Protein AF-A0A5N6S748-F1 (afdb_monomer_lite)

pLDDT: mean 88.94, std 12.87, range [39.59, 97.25]

Foldseek 3Di:
DPDDPQNQLQVLLCLLLVLLVVLVDDLVQLCVQLVPDSVRNVCSNRSVDGDDLVNLVRRQVSSVHDSCSSDDPVVVPPPPD

Radius of gyration: 12.59 Å; chains: 1; bounding box: 27×20×36 Å

Structure (mmCIF, N/CA/C/O backbone):
data_AF-A0A5N6S748-F1
#
_entry.id   AF-A0A5N6S748-F1
#
loop_
_atom_site.group_PDB
_atom_site.id
_atom_site.type_symbol
_atom_site.label_atom_id
_atom_site.label_alt_id
_atom_site.label_comp_id
_atom_site.label_asym_id
_atom_site.label_entity_id
_atom_site.label_seq_id
_atom_site.pdbx_PDB_ins_code
_atom_site.Cartn_x
_atom_site.Cartn_y
_atom_site.Cartn_z
_atom_site.occupancy
_atom_site.B_iso_or_equiv
_atom_site.auth_seq_id
_atom_site.auth_comp_id
_atom_site.auth_asym_id
_atom_site.auth_atom_id
_atom_site.pdbx_PDB_model_num
ATOM 1 N N . MET A 1 1 ? 10.835 3.186 -22.916 1.00 49.53 1 MET A N 1
ATOM 2 C CA . MET A 1 1 ? 11.580 3.816 -21.803 1.00 49.53 1 MET A CA 1
ATOM 3 C C . MET A 1 1 ? 12.109 2.706 -20.913 1.00 49.53 1 MET A C 1
ATOM 5 O O . MET A 1 1 ? 11.305 1.903 -20.460 1.00 49.53 1 MET A O 1
ATOM 9 N N . ASN A 1 2 ? 13.422 2.630 -20.687 1.00 58.94 2 ASN A N 1
ATOM 10 C CA . ASN A 1 2 ? 13.976 1.712 -19.690 1.00 58.94 2 ASN A CA 1
ATOM 11 C C . ASN A 1 2 ? 13.799 2.362 -18.318 1.00 58.94 2 ASN A C 1
ATOM 13 O O . ASN A 1 2 ? 14.496 3.323 -18.001 1.00 58.94 2 ASN A O 1
ATOM 17 N N . TYR A 1 3 ? 12.829 1.886 -17.543 1.00 67.44 3 TYR A N 1
ATOM 18 C CA . TYR A 1 3 ? 12.652 2.351 -16.173 1.00 67.44 3 TYR A CA 1
ATOM 19 C C . TYR A 1 3 ? 13.812 1.858 -15.311 1.00 67.44 3 TYR A C 1
ATOM 21 O O . TYR A 1 3 ? 14.158 0.676 -15.335 1.00 67.44 3 TYR A O 1
ATOM 29 N N . THR A 1 4 ? 14.393 2.749 -14.514 1.00 82.50 4 THR A N 1
ATOM 30 C CA . THR A 1 4 ? 15.295 2.328 -13.441 1.00 82.50 4 THR A CA 1
ATOM 31 C C . THR A 1 4 ? 14.486 1.663 -12.328 1.00 82.50 4 THR A C 1
ATOM 33 O O . THR A 1 4 ? 13.316 1.989 -12.108 1.00 82.50 4 THR A O 1
ATOM 36 N N . THR A 1 5 ? 15.112 0.770 -11.559 1.00 81.62 5 THR A N 1
ATOM 37 C CA . THR A 1 5 ? 14.486 0.131 -10.387 1.00 81.62 5 THR A CA 1
ATOM 38 C C . THR A 1 5 ? 13.889 1.155 -9.416 1.00 81.62 5 THR A C 1
ATOM 40 O O . THR A 1 5 ? 12.846 0.909 -8.811 1.00 81.62 5 THR A O 1
ATOM 43 N N . GLN A 1 6 ? 14.519 2.328 -9.293 1.00 84.19 6 GLN A N 1
ATOM 44 C CA . GLN A 1 6 ? 14.025 3.413 -8.451 1.00 84.19 6 GLN A CA 1
ATOM 45 C C . GLN A 1 6 ? 12.739 4.035 -9.007 1.00 84.19 6 GLN A C 1
ATOM 47 O O . GLN A 1 6 ? 11.803 4.260 -8.246 1.00 84.19 6 GLN A O 1
ATOM 52 N N . GLN A 1 7 ? 12.655 4.263 -10.320 1.00 86.75 7 GLN A N 1
ATOM 53 C CA . GLN A 1 7 ? 11.446 4.808 -10.943 1.00 86.75 7 GLN A CA 1
ATOM 54 C C . GLN A 1 7 ? 10.262 3.841 -10.825 1.00 86.75 7 GLN A C 1
ATOM 56 O O . GLN A 1 7 ? 9.161 4.280 -10.507 1.00 86.75 7 GLN A O 1
ATOM 61 N N . VAL A 1 8 ? 10.493 2.532 -10.998 1.00 86.06 8 VAL A N 1
ATOM 62 C CA . VAL A 1 8 ? 9.452 1.506 -10.786 1.00 86.06 8 VAL A CA 1
ATOM 63 C C . VAL A 1 8 ? 8.954 1.526 -9.341 1.00 86.06 8 VAL A C 1
ATOM 65 O O . VAL A 1 8 ? 7.751 1.473 -9.096 1.00 86.06 8 VAL A O 1
ATOM 68 N N . ARG A 1 9 ? 9.867 1.650 -8.371 1.00 88.62 9 ARG A N 1
ATOM 69 C CA . ARG A 1 9 ? 9.511 1.705 -6.949 1.00 88.62 9 ARG A CA 1
ATOM 70 C C . ARG A 1 9 ? 8.698 2.950 -6.607 1.00 88.62 9 ARG A C 1
ATOM 72 O O . ARG A 1 9 ? 7.714 2.848 -5.882 1.00 88.62 9 ARG A O 1
ATOM 79 N N . THR A 1 10 ? 9.096 4.110 -7.124 1.00 91.62 10 THR A N 1
ATOM 80 C CA . THR A 1 10 ? 8.360 5.363 -6.927 1.00 91.62 10 THR A CA 1
ATOM 81 C C . THR A 1 10 ? 6.970 5.303 -7.560 1.00 91.62 10 THR A C 1
ATOM 83 O O . THR A 1 10 ? 6.013 5.748 -6.932 1.00 91.62 10 THR A O 1
ATOM 86 N N . ASP A 1 11 ? 6.834 4.713 -8.750 1.00 91.50 11 ASP A N 1
ATOM 87 C CA . ASP A 1 11 ? 5.533 4.532 -9.404 1.00 91.50 11 ASP A CA 1
ATOM 88 C C . ASP A 1 11 ? 4.616 3.594 -8.603 1.00 91.50 11 ASP A C 1
ATOM 90 O O . ASP A 1 11 ? 3.476 3.948 -8.310 1.00 91.50 11 ASP A O 1
ATOM 94 N N . ALA A 1 12 ? 5.128 2.444 -8.152 1.00 92.38 12 ALA A N 1
ATOM 95 C CA . ALA A 1 12 ? 4.369 1.512 -7.316 1.00 92.38 12 ALA A CA 1
ATOM 96 C C . ALA A 1 12 ? 3.923 2.154 -5.988 1.00 92.38 12 ALA A C 1
ATOM 98 O O . ALA A 1 12 ? 2.773 2.006 -5.573 1.00 92.38 12 ALA A O 1
ATOM 99 N N . ALA A 1 13 ? 4.814 2.910 -5.341 1.00 95.31 13 ALA A N 1
ATOM 100 C CA . ALA A 1 13 ? 4.508 3.641 -4.115 1.00 95.31 13 ALA A CA 1
ATOM 101 C C . ALA A 1 13 ? 3.404 4.684 -4.330 1.00 95.31 13 ALA A C 1
ATOM 103 O O . ALA A 1 13 ? 2.459 4.755 -3.543 1.00 95.31 13 ALA A O 1
ATOM 104 N N . LYS A 1 14 ? 3.486 5.441 -5.433 1.00 95.25 14 LYS A N 1
ATOM 105 C CA . LYS A 1 14 ? 2.468 6.415 -5.829 1.00 95.25 14 LYS A CA 1
ATOM 106 C C . LYS A 1 14 ? 1.113 5.748 -6.072 1.00 95.25 14 LYS A C 1
ATOM 108 O O . LYS A 1 14 ? 0.122 6.208 -5.520 1.00 95.25 14 LYS A O 1
ATOM 113 N N . ARG A 1 15 ? 1.069 4.645 -6.827 1.00 94.69 15 ARG A N 1
ATOM 114 C CA . ARG A 1 15 ? -0.165 3.872 -7.073 1.00 94.69 15 ARG A CA 1
ATOM 115 C C . ARG A 1 15 ? -0.812 3.395 -5.780 1.00 94.69 15 ARG A C 1
ATOM 117 O O . ARG A 1 15 ? -2.025 3.502 -5.637 1.00 94.69 15 ARG A O 1
ATOM 124 N N . LEU A 1 16 ? -0.010 2.884 -4.844 1.00 95.75 16 LEU A N 1
ATOM 125 C CA . LEU A 1 16 ? -0.506 2.450 -3.542 1.00 95.75 16 LEU A CA 1
ATOM 126 C C . LEU A 1 16 ? -1.071 3.624 -2.736 1.00 95.75 16 LEU A C 1
ATOM 128 O O . LEU A 1 16 ? -2.149 3.506 -2.162 1.00 95.75 16 LEU A O 1
ATOM 132 N N . ASP A 1 17 ? -0.361 4.751 -2.687 1.00 96.31 17 ASP A N 1
ATOM 133 C CA . ASP A 1 17 ? -0.820 5.930 -1.952 1.00 96.31 17 ASP A CA 1
ATOM 134 C C . ASP A 1 17 ? -2.110 6.518 -2.545 1.00 96.31 17 ASP A C 1
ATOM 136 O O . ASP A 1 17 ? -3.040 6.833 -1.801 1.00 96.31 17 ASP A O 1
ATOM 140 N N . ASP A 1 18 ? -2.193 6.595 -3.874 1.00 95.94 18 ASP A N 1
ATOM 141 C CA . ASP A 1 18 ? -3.379 7.058 -4.595 1.00 95.94 18 ASP A CA 1
ATOM 142 C C . ASP A 1 18 ? -4.561 6.083 -4.374 1.00 95.94 18 ASP A C 1
ATOM 144 O O . ASP A 1 18 ? -5.651 6.516 -4.004 1.00 95.94 18 ASP A O 1
ATOM 148 N N . ALA A 1 19 ? -4.343 4.762 -4.440 1.00 95.94 19 ALA A N 1
ATOM 149 C CA . ALA A 1 19 ? -5.382 3.763 -4.154 1.00 95.94 19 ALA A CA 1
ATOM 150 C C . ALA A 1 19 ? -5.900 3.825 -2.704 1.00 95.94 19 ALA A C 1
ATOM 152 O O . ALA A 1 19 ? -7.102 3.697 -2.470 1.00 95.94 19 ALA A O 1
ATOM 153 N N . ILE A 1 20 ? -5.017 4.058 -1.728 1.00 95.75 20 ILE A N 1
ATOM 154 C CA . ILE A 1 20 ? -5.410 4.244 -0.325 1.00 95.75 20 ILE A CA 1
ATOM 155 C C . ILE A 1 20 ? -6.267 5.503 -0.170 1.00 95.75 20 ILE A C 1
ATOM 157 O O . ILE A 1 20 ? -7.313 5.445 0.475 1.00 95.75 20 ILE A O 1
ATOM 161 N N . LYS A 1 21 ? -5.864 6.625 -0.776 1.00 95.50 21 LYS A N 1
ATOM 162 C CA . LYS A 1 21 ? -6.643 7.872 -0.736 1.00 95.50 21 LYS A CA 1
ATOM 163 C C . LYS A 1 21 ? -8.030 7.690 -1.345 1.00 95.50 21 LYS A C 1
ATOM 165 O O . LYS A 1 21 ? -9.015 8.102 -0.742 1.00 95.50 21 LYS A O 1
ATOM 170 N N . GLU A 1 22 ? -8.108 7.037 -2.499 1.00 95.62 22 GLU A N 1
ATOM 171 C CA . GLU A 1 22 ? -9.368 6.781 -3.201 1.00 95.62 22 GLU A CA 1
ATOM 172 C C . GLU A 1 22 ? -10.289 5.813 -2.448 1.00 95.62 22 GLU A C 1
ATOM 174 O O . GLU A 1 22 ? -11.506 5.947 -2.531 1.00 95.62 22 GLU A O 1
ATOM 179 N N . SER A 1 23 ? -9.735 4.877 -1.670 1.00 95.31 23 SER A N 1
ATOM 180 C CA . SER A 1 23 ? -10.536 3.972 -0.832 1.00 95.31 23 SER A CA 1
ATOM 181 C C . SER A 1 23 ? -11.282 4.681 0.307 1.00 95.31 23 SER A C 1
ATOM 183 O O . SER A 1 23 ? -12.191 4.105 0.903 1.00 95.31 23 SER A O 1
ATOM 185 N N . GLY A 1 24 ? -10.866 5.900 0.678 1.00 95.19 24 GLY A N 1
ATOM 186 C CA . GLY A 1 24 ? -11.382 6.620 1.846 1.00 95.19 24 GLY A CA 1
ATOM 187 C C . GLY A 1 24 ? -11.015 5.987 3.197 1.00 95.19 24 GLY A C 1
ATOM 188 O O . GLY A 1 24 ? -11.444 6.471 4.247 1.00 95.19 24 GLY A O 1
ATOM 189 N N . MET A 1 25 ? -10.221 4.912 3.208 1.00 94.69 25 MET A N 1
ATOM 190 C CA . MET A 1 25 ? -9.840 4.228 4.437 1.00 94.69 25 MET A CA 1
ATOM 191 C C . MET A 1 25 ? -8.748 4.973 5.199 1.00 94.69 25 MET A C 1
ATOM 193 O O . MET A 1 25 ? -7.757 5.447 4.645 1.00 94.69 25 MET A O 1
ATOM 197 N N . ARG A 1 26 ? -8.895 5.010 6.526 1.00 95.12 26 ARG A N 1
ATOM 198 C CA . ARG A 1 26 ? -7.846 5.504 7.424 1.00 95.12 26 ARG A CA 1
ATOM 199 C C . ARG A 1 26 ? -6.693 4.505 7.475 1.00 95.12 26 ARG A C 1
ATOM 201 O O . ARG A 1 26 ? -6.916 3.296 7.493 1.00 95.12 26 ARG A O 1
ATOM 208 N N . ILE A 1 27 ? -5.471 5.018 7.600 1.00 94.81 27 ILE A N 1
ATOM 209 C CA . ILE A 1 27 ? -4.254 4.198 7.701 1.00 94.81 27 ILE A CA 1
ATOM 210 C C . ILE A 1 27 ? -4.342 3.193 8.851 1.00 94.81 27 ILE A C 1
ATOM 212 O O . ILE A 1 27 ? -4.047 2.022 8.640 1.00 94.81 27 ILE A O 1
ATOM 216 N N . ASP A 1 28 ? -4.840 3.607 10.017 1.00 95.81 28 ASP A N 1
ATOM 217 C CA . ASP A 1 28 ? -4.988 2.721 11.180 1.00 95.81 28 ASP A CA 1
ATOM 218 C C . ASP A 1 28 ? -5.924 1.538 10.892 1.00 95.81 28 ASP A C 1
ATOM 220 O O . ASP A 1 28 ? -5.671 0.415 11.320 1.00 95.81 28 ASP A O 1
ATOM 224 N N . ALA A 1 29 ? -6.982 1.756 10.103 1.00 96.69 29 ALA A N 1
ATOM 225 C CA . ALA A 1 29 ? -7.898 0.688 9.713 1.00 96.69 29 ALA A CA 1
ATOM 226 C C . ALA A 1 29 ? -7.226 -0.320 8.767 1.00 96.69 29 ALA A C 1
ATOM 228 O O . ALA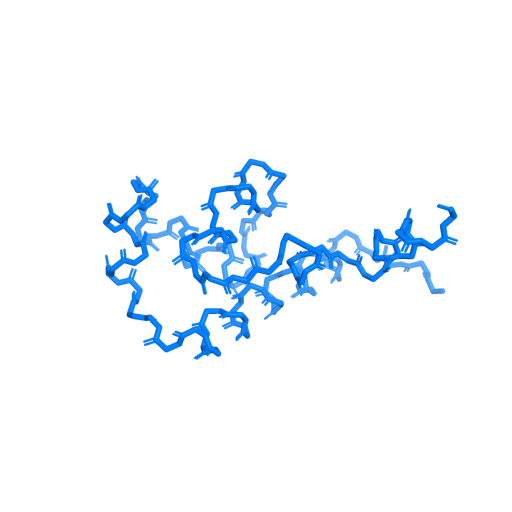 A 1 29 ? -7.460 -1.522 8.883 1.00 96.69 29 ALA A O 1
ATOM 229 N N . ILE A 1 30 ? -6.380 0.156 7.850 1.00 96.56 30 ILE A N 1
ATOM 230 C CA . ILE A 1 30 ? -5.612 -0.701 6.935 1.00 96.56 30 ILE A CA 1
ATOM 231 C C . ILE A 1 30 ? -4.564 -1.498 7.717 1.00 96.56 30 ILE A C 1
ATOM 233 O O . ILE A 1 30 ? -4.454 -2.706 7.526 1.00 96.56 30 ILE A O 1
ATOM 237 N N . VAL A 1 31 ? -3.836 -0.853 8.632 1.00 97.25 31 VAL A N 1
ATOM 238 C CA . VAL A 1 31 ? -2.853 -1.490 9.527 1.00 97.25 31 VAL A CA 1
ATOM 239 C C . VAL A 1 31 ? -3.509 -2.599 10.348 1.00 97.25 31 VAL A C 1
ATOM 241 O O . VAL A 1 31 ? -3.036 -3.731 10.334 1.00 97.25 31 VAL A O 1
ATOM 244 N N . ASN A 1 32 ? -4.657 -2.316 10.968 1.00 96.88 32 ASN A N 1
ATOM 245 C CA . ASN A 1 32 ? -5.379 -3.296 11.780 1.00 96.88 32 ASN A CA 1
ATOM 246 C C . ASN A 1 32 ? -5.887 -4.489 10.959 1.00 96.88 32 ASN A C 1
ATOM 248 O O . ASN A 1 32 ? -5.795 -5.624 11.415 1.00 96.88 32 ASN A O 1
ATOM 252 N N . LYS A 1 33 ? -6.407 -4.255 9.747 1.00 96.69 33 LYS A N 1
ATOM 253 C CA . LYS A 1 33 ? -6.907 -5.334 8.876 1.00 96.69 33 LYS A CA 1
ATOM 254 C C . LYS A 1 33 ? -5.794 -6.163 8.238 1.00 96.69 33 LYS A C 1
ATOM 256 O O . LYS A 1 33 ? -5.988 -7.347 7.997 1.00 96.69 33 LYS A O 1
ATOM 261 N N . SER A 1 34 ? -4.662 -5.539 7.922 1.00 95.19 34 SER A N 1
ATOM 262 C CA . SER A 1 34 ? -3.542 -6.203 7.242 1.00 95.19 34 SER A CA 1
ATOM 263 C C . SER A 1 34 ? -2.583 -6.898 8.205 1.00 95.19 34 SER A C 1
ATOM 265 O O . SER A 1 34 ? -1.798 -7.735 7.772 1.00 95.19 34 SER A O 1
ATOM 267 N N . GLY A 1 35 ? -2.580 -6.513 9.486 1.00 95.81 35 GLY A N 1
ATOM 268 C CA . GLY A 1 35 ? -1.528 -6.895 10.431 1.00 95.81 35 GLY A CA 1
ATOM 269 C C . GLY A 1 35 ? -0.161 -6.275 10.105 1.00 95.81 35 GLY A C 1
ATOM 270 O O . GLY A 1 35 ? 0.824 -6.561 10.785 1.00 95.81 35 GLY A O 1
ATOM 271 N N . MET A 1 36 ? -0.073 -5.421 9.076 1.00 95.69 36 MET A N 1
ATOM 272 C CA . MET A 1 36 ? 1.163 -4.767 8.662 1.00 95.69 36 MET A CA 1
ATOM 273 C C . MET A 1 36 ? 1.457 -3.580 9.584 1.00 95.69 36 MET A C 1
ATOM 275 O O . MET A 1 36 ? 0.612 -2.693 9.700 1.00 95.69 36 MET A O 1
ATOM 279 N N . PRO A 1 37 ? 2.664 -3.474 10.171 1.00 96.81 37 PRO A N 1
ATOM 280 C CA . PRO A 1 37 ? 3.031 -2.313 10.973 1.00 96.81 37 PRO A CA 1
ATOM 281 C C . PRO A 1 37 ? 2.876 -0.996 10.202 1.00 96.81 37 PRO A C 1
ATOM 283 O O . PRO A 1 37 ? 3.241 -0.900 9.027 1.00 96.81 37 PRO A O 1
ATOM 286 N N . ALA A 1 38 ? 2.409 0.053 10.885 1.00 95.94 38 ALA A N 1
ATOM 287 C CA . ALA A 1 38 ? 2.218 1.374 10.283 1.00 95.94 38 ALA A CA 1
ATOM 288 C C . ALA A 1 38 ? 3.509 1.937 9.660 1.00 95.94 38 ALA A C 1
ATOM 290 O O . ALA A 1 38 ? 3.471 2.573 8.607 1.00 95.94 38 ALA A O 1
ATOM 291 N N . SER A 1 39 ? 4.666 1.671 10.275 1.00 96.69 39 SER A N 1
ATOM 292 C CA . SER A 1 39 ? 5.982 2.038 9.739 1.00 96.69 39 SER A CA 1
ATOM 293 C C . SER A 1 39 ? 6.270 1.354 8.400 1.00 96.69 39 SER A C 1
ATOM 295 O O . SER A 1 39 ? 6.693 2.019 7.456 1.00 96.69 39 SER A O 1
ATOM 297 N N . THR A 1 40 ? 5.975 0.057 8.287 1.00 96.69 40 THR A N 1
ATOM 298 C CA . THR A 1 40 ? 6.128 -0.727 7.055 1.00 96.69 40 THR A CA 1
ATOM 299 C C . THR A 1 40 ? 5.210 -0.209 5.953 1.00 96.69 40 THR A C 1
ATOM 301 O O . THR A 1 40 ? 5.678 0.058 4.844 1.00 96.69 40 THR A O 1
ATOM 304 N N . LEU A 1 41 ? 3.927 0.014 6.260 1.00 96.56 41 LEU A N 1
ATOM 305 C CA . LEU A 1 41 ? 2.967 0.558 5.299 1.00 96.56 41 LEU A CA 1
ATOM 306 C C . LEU A 1 41 ? 3.396 1.950 4.810 1.00 96.56 41 LEU A C 1
ATOM 308 O O . LEU A 1 41 ? 3.405 2.215 3.608 1.00 96.56 41 LEU A O 1
ATOM 312 N N . ASN A 1 42 ? 3.824 2.830 5.718 1.00 96.31 42 ASN A N 1
ATOM 313 C CA . ASN A 1 42 ? 4.304 4.166 5.360 1.00 96.31 42 ASN A CA 1
ATOM 314 C C . ASN A 1 42 ? 5.609 4.131 4.554 1.00 96.31 42 ASN A C 1
ATOM 316 O O . ASN A 1 42 ? 5.773 4.921 3.626 1.00 96.31 42 ASN A O 1
ATOM 320 N N . SER A 1 43 ? 6.520 3.206 4.861 1.00 96.50 43 SER A N 1
ATOM 321 C CA . SER A 1 43 ? 7.751 3.007 4.093 1.00 96.50 43 SER A CA 1
ATOM 322 C C . SER A 1 43 ? 7.453 2.604 2.644 1.00 96.50 43 SER A C 1
ATOM 324 O O . SER A 1 43 ? 8.044 3.152 1.712 1.00 96.50 43 SER A O 1
ATOM 326 N N . LYS A 1 44 ? 6.482 1.704 2.440 1.00 95.81 44 LYS A N 1
ATOM 327 C CA . LYS A 1 44 ? 6.020 1.271 1.111 1.00 95.81 44 LYS A CA 1
ATOM 328 C C . LYS A 1 44 ? 5.321 2.397 0.348 1.00 95.81 44 LYS A C 1
ATOM 330 O O . LYS A 1 44 ? 5.691 2.675 -0.788 1.00 95.81 44 LYS A O 1
ATOM 335 N N . ARG A 1 45 ? 4.397 3.120 0.991 1.00 95.44 45 ARG A N 1
ATOM 336 C CA . ARG A 1 45 ? 3.707 4.292 0.407 1.00 95.44 45 ARG A CA 1
ATOM 337 C C . ARG A 1 45 ? 4.656 5.407 -0.032 1.00 95.44 45 ARG A C 1
ATOM 339 O O . ARG A 1 45 ? 4.355 6.140 -0.964 1.00 95.44 45 ARG A O 1
ATOM 346 N N . ARG A 1 46 ? 5.803 5.551 0.638 1.00 93.81 46 ARG A N 1
ATOM 347 C CA . ARG A 1 46 ? 6.834 6.550 0.305 1.00 93.81 46 ARG A CA 1
ATOM 348 C C . ARG A 1 46 ? 7.915 6.020 -0.642 1.00 93.81 46 ARG A C 1
ATOM 350 O O . ARG A 1 46 ? 8.798 6.780 -1.027 1.00 93.81 46 ARG A O 1
ATOM 357 N N . GLY A 1 47 ? 7.870 4.737 -1.005 1.00 93.31 47 GLY A N 1
ATOM 358 C CA . GLY A 1 47 ? 8.855 4.104 -1.883 1.00 93.31 47 GLY A CA 1
ATOM 359 C C . GLY A 1 47 ? 10.221 3.865 -1.234 1.00 93.31 47 GLY A C 1
ATOM 360 O O . GLY A 1 47 ? 11.202 3.653 -1.943 1.00 93.31 47 GLY A O 1
ATOM 361 N N . PHE A 1 48 ? 10.313 3.885 0.097 1.00 92.69 48 PHE A N 1
ATOM 362 C CA . PHE A 1 48 ? 11.535 3.509 0.814 1.00 92.69 48 PHE A CA 1
ATOM 363 C C . PHE A 1 48 ? 11.701 1.990 0.880 1.00 92.69 48 PHE A C 1
ATOM 365 O O . PHE A 1 48 ? 12.812 1.483 0.729 1.00 92.69 48 PHE A O 1
ATOM 372 N N . SER A 1 49 ? 10.593 1.260 1.022 1.00 92.88 49 SER A N 1
ATOM 373 C CA . SER A 1 49 ? 10.557 -0.201 0.941 1.00 92.88 49 SER A CA 1
ATOM 374 C C . SER A 1 49 ? 9.918 -0.666 -0.369 1.00 92.88 49 SER A C 1
ATOM 376 O O . SER A 1 49 ? 8.990 -0.016 -0.855 1.00 92.88 49 SER A O 1
ATOM 378 N N . PRO A 1 50 ? 10.379 -1.792 -0.943 1.00 91.88 50 PRO A N 1
ATOM 379 C CA . PRO A 1 50 ? 9.723 -2.395 -2.094 1.00 91.88 50 PRO A CA 1
ATOM 380 C C . PRO A 1 50 ? 8.309 -2.885 -1.744 1.00 91.88 50 PRO A C 1
ATOM 382 O O . PRO A 1 50 ? 8.018 -3.262 -0.601 1.00 91.88 50 PRO A O 1
ATOM 385 N N . ILE A 1 51 ? 7.445 -2.865 -2.757 1.00 93.88 51 ILE A N 1
ATOM 386 C CA . ILE A 1 51 ? 6.110 -3.463 -2.746 1.00 93.88 51 ILE A CA 1
ATOM 387 C C . ILE A 1 51 ? 6.214 -4.763 -3.544 1.00 93.88 51 ILE A C 1
ATOM 389 O O . ILE A 1 51 ? 6.540 -4.734 -4.730 1.00 93.88 51 ILE A O 1
ATOM 393 N N . ASN A 1 52 ? 5.971 -5.883 -2.876 1.00 92.62 52 ASN A N 1
ATOM 394 C CA . ASN A 1 52 ? 6.002 -7.223 -3.446 1.00 92.62 52 ASN A CA 1
ATOM 395 C C . ASN A 1 52 ? 4.574 -7.685 -3.776 1.00 92.62 52 ASN A C 1
ATOM 397 O O . ASN A 1 52 ? 3.591 -7.067 -3.362 1.00 92.62 52 ASN A O 1
ATOM 401 N N . PHE A 1 53 ? 4.446 -8.806 -4.486 1.00 91.81 53 PHE A N 1
ATOM 402 C CA . PHE A 1 53 ? 3.134 -9.366 -4.823 1.00 91.81 53 PHE A CA 1
ATOM 403 C C . PHE A 1 53 ? 2.302 -9.739 -3.593 1.00 91.81 53 PHE A C 1
ATOM 405 O O . PHE A 1 53 ? 1.097 -9.502 -3.606 1.00 91.81 53 PHE A O 1
ATOM 412 N N . ASP A 1 54 ? 2.928 -10.221 -2.517 1.00 94.31 54 ASP A N 1
ATOM 413 C CA . ASP A 1 54 ? 2.223 -10.520 -1.263 1.00 94.31 54 ASP A CA 1
ATOM 414 C C . ASP A 1 54 ? 1.582 -9.266 -0.656 1.00 94.31 54 ASP A C 1
ATOM 416 O O . ASP A 1 54 ? 0.459 -9.315 -0.159 1.00 94.31 54 ASP A O 1
ATOM 420 N N . ASP A 1 55 ? 2.252 -8.111 -0.760 1.00 95.12 55 ASP A N 1
ATOM 421 C CA . ASP A 1 55 ? 1.683 -6.841 -0.306 1.00 95.12 55 ASP A CA 1
ATOM 422 C C . ASP A 1 55 ? 0.476 -6.444 -1.155 1.00 95.12 55 ASP A C 1
ATOM 424 O O . ASP A 1 55 ? -0.521 -5.964 -0.626 1.00 95.12 55 ASP A O 1
ATOM 428 N N . VAL A 1 56 ? 0.555 -6.641 -2.474 1.00 94.94 56 VAL A N 1
ATOM 429 C CA . VAL A 1 56 ? -0.547 -6.343 -3.398 1.00 94.94 56 VAL A CA 1
ATOM 430 C C . VAL A 1 56 ? -1.744 -7.247 -3.111 1.00 94.94 56 VAL A C 1
ATOM 432 O O . VAL A 1 56 ? -2.863 -6.749 -2.990 1.00 94.94 56 VAL A O 1
ATOM 435 N N . ALA A 1 57 ? -1.511 -8.552 -2.959 1.00 94.00 57 ALA A N 1
ATOM 436 C CA . ALA A 1 57 ? -2.542 -9.538 -2.653 1.00 94.00 57 ALA A CA 1
ATOM 437 C C . ALA A 1 57 ? -3.207 -9.280 -1.292 1.00 94.00 57 ALA A C 1
ATOM 439 O O . ALA A 1 57 ? -4.413 -9.471 -1.154 1.00 94.00 57 ALA A O 1
ATOM 440 N N . LEU A 1 58 ? -2.440 -8.799 -0.309 1.00 96.25 58 LEU A N 1
ATOM 441 C CA . LEU A 1 58 ? -2.946 -8.434 1.011 1.00 96.25 58 LEU A CA 1
ATOM 442 C C . LEU A 1 58 ? -3.727 -7.112 0.993 1.00 96.25 58 LEU A C 1
ATOM 444 O O . LEU A 1 58 ? -4.823 -7.027 1.542 1.00 96.25 58 LEU A O 1
ATOM 448 N N . LEU A 1 59 ? -3.164 -6.061 0.393 1.00 96.44 59 LEU A N 1
ATOM 449 C CA . LEU A 1 59 ? -3.683 -4.698 0.521 1.00 96.44 59 LEU A CA 1
ATOM 450 C C . LEU A 1 59 ? -4.853 -4.415 -0.423 1.00 96.44 59 LEU A C 1
ATOM 452 O O . LEU A 1 59 ? -5.792 -3.746 0.001 1.00 96.44 59 LEU A O 1
ATOM 456 N N . ALA A 1 60 ? -4.838 -4.930 -1.657 1.00 95.69 60 ALA A N 1
ATOM 457 C CA . ALA A 1 60 ? -5.893 -4.700 -2.649 1.00 95.69 60 ALA A CA 1
ATOM 458 C C . ALA A 1 60 ? -7.318 -5.031 -2.146 1.00 95.69 60 ALA A C 1
ATOM 460 O O . ALA A 1 60 ? -8.183 -4.154 -2.231 1.00 95.69 60 ALA A O 1
ATOM 461 N N . PRO A 1 61 ? -7.594 -6.220 -1.564 1.00 95.88 61 PRO A N 1
ATOM 462 C CA . PRO A 1 61 ? -8.924 -6.523 -1.035 1.00 95.88 61 PRO A CA 1
ATOM 463 C C . PRO A 1 61 ? -9.275 -5.669 0.188 1.00 95.88 61 PRO A C 1
ATOM 465 O O . PRO A 1 61 ? -10.435 -5.309 0.369 1.00 95.88 61 PRO A O 1
ATOM 468 N N . ILE A 1 62 ? -8.286 -5.301 1.012 1.00 96.38 62 ILE A N 1
ATOM 469 C CA . ILE A 1 62 ? -8.505 -4.465 2.199 1.00 96.38 62 ILE A CA 1
ATOM 470 C C . ILE A 1 62 ? -8.975 -3.069 1.798 1.00 96.38 62 ILE A C 1
ATOM 472 O O . ILE A 1 62 ? -9.928 -2.579 2.399 1.00 96.38 62 ILE A O 1
ATOM 476 N N . ILE A 1 63 ? -8.330 -2.459 0.798 1.00 95.50 63 ILE A N 1
ATOM 477 C CA . ILE A 1 63 ? -8.641 -1.1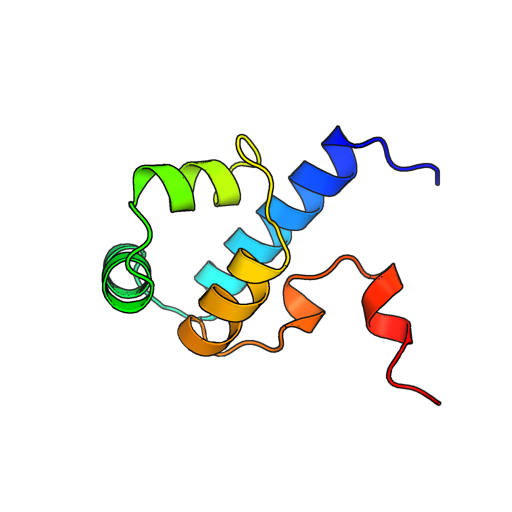09 0.298 1.00 95.50 63 ILE A CA 1
ATOM 478 C C . ILE A 1 63 ? -9.744 -1.104 -0.771 1.00 95.50 63 ILE A C 1
ATOM 480 O O . ILE A 1 63 ? -10.094 -0.045 -1.285 1.00 95.50 63 ILE A O 1
ATOM 484 N N . GLY A 1 64 ? -10.295 -2.271 -1.116 1.00 94.19 64 GLY A N 1
ATOM 485 C CA . GLY A 1 64 ? -11.405 -2.397 -2.059 1.00 94.19 64 GLY A CA 1
ATOM 486 C C . GLY A 1 64 ? -11.044 -2.060 -3.507 1.00 94.19 64 GLY A C 1
ATOM 487 O O . GLY A 1 64 ? -11.882 -1.525 -4.231 1.00 94.19 64 GLY A O 1
ATOM 488 N N . CYS A 1 65 ? -9.815 -2.347 -3.951 1.00 93.25 65 CYS A N 1
ATOM 489 C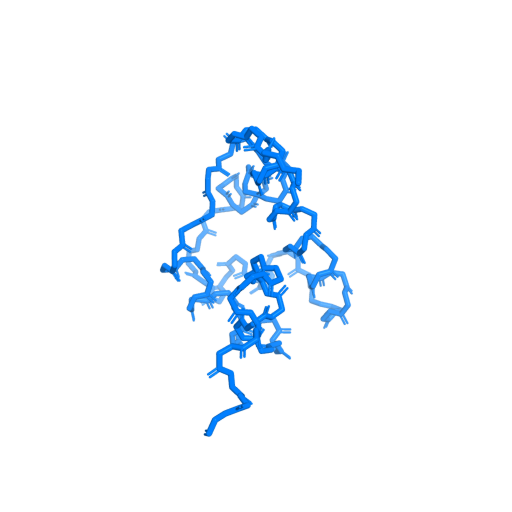 CA . CYS A 1 65 ? -9.405 -2.134 -5.340 1.00 93.25 65 CYS A CA 1
ATOM 490 C C . CYS A 1 65 ? -8.984 -3.433 -6.040 1.00 93.25 65 CYS A C 1
ATOM 492 O O . CYS A 1 65 ? -8.618 -4.420 -5.410 1.00 93.25 65 CYS A O 1
ATOM 494 N N . SER A 1 66 ? -8.989 -3.420 -7.376 1.00 91.69 66 SER A N 1
ATOM 495 C CA . SER A 1 66 ? -8.392 -4.506 -8.162 1.00 91.69 66 SER A CA 1
ATOM 496 C C . SER A 1 66 ? -6.879 -4.566 -7.937 1.00 91.69 66 SER A C 1
ATOM 498 O O . SER A 1 66 ? -6.222 -3.523 -7.887 1.00 91.69 66 SER A O 1
ATOM 500 N N . ILE A 1 67 ? -6.315 -5.777 -7.883 1.00 91.31 67 ILE A N 1
ATOM 501 C CA . ILE A 1 67 ? -4.861 -6.000 -7.805 1.00 91.31 67 ILE A CA 1
ATOM 502 C C . ILE A 1 67 ? -4.114 -5.276 -8.931 1.00 91.31 67 ILE A C 1
ATOM 504 O O . ILE A 1 67 ? -3.051 -4.707 -8.704 1.00 91.31 67 ILE A O 1
ATOM 508 N N . VAL A 1 68 ? -4.716 -5.204 -10.125 1.00 90.75 68 VAL A N 1
ATOM 509 C CA . VAL A 1 68 ? -4.124 -4.588 -11.323 1.00 90.75 68 VAL A CA 1
ATOM 510 C C . VAL A 1 68 ? -3.850 -3.099 -11.109 1.00 90.75 68 VAL A C 1
ATOM 512 O O . VAL A 1 68 ? -2.906 -2.555 -11.673 1.00 90.75 68 VAL A O 1
ATOM 515 N N . LYS A 1 69 ? -4.624 -2.441 -10.240 1.00 90.81 69 LYS A N 1
ATOM 516 C CA . LYS A 1 69 ? -4.440 -1.025 -9.904 1.00 90.81 69 LYS A CA 1
ATOM 517 C C . LYS A 1 69 ? -3.119 -0.758 -9.182 1.00 90.81 69 LYS A C 1
ATOM 519 O O . LYS A 1 69 ? -2.536 0.310 -9.349 1.00 90.81 69 LYS A O 1
ATOM 524 N N . LEU A 1 70 ? -2.6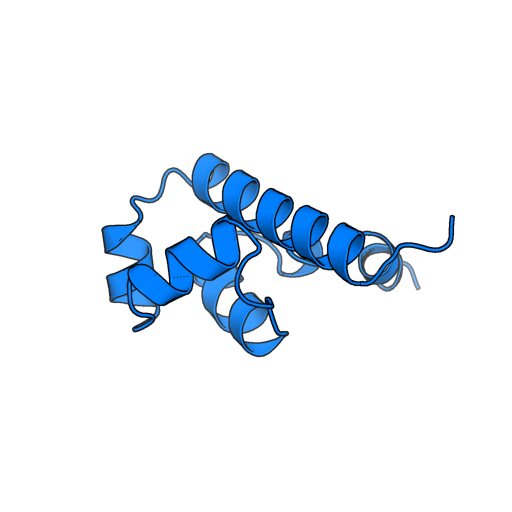45 -1.730 -8.404 1.00 91.88 70 LEU A N 1
ATOM 525 C CA . LEU A 1 70 ? -1.386 -1.646 -7.665 1.00 91.88 70 LEU A CA 1
ATOM 526 C C . LEU A 1 70 ? -0.187 -2.136 -8.485 1.00 91.88 70 LEU A C 1
ATOM 528 O O . LEU A 1 70 ? 0.955 -1.934 -8.077 1.00 91.88 70 LEU A O 1
ATOM 532 N N . LEU A 1 71 ? -0.432 -2.760 -9.640 1.00 89.06 71 LEU A N 1
ATOM 533 C CA . LEU A 1 71 ? 0.618 -3.248 -10.520 1.00 89.06 71 LEU A CA 1
ATOM 534 C C . LEU A 1 71 ? 1.039 -2.180 -11.545 1.00 89.06 71 LEU A C 1
ATOM 536 O O . LEU A 1 71 ? 0.247 -1.306 -11.923 1.00 89.06 71 LEU A O 1
ATOM 540 N N . PRO A 1 72 ? 2.289 -2.253 -12.031 1.00 83.94 72 PRO A N 1
ATOM 541 C CA . PRO A 1 72 ? 2.727 -1.460 -13.171 1.00 83.94 72 PRO A CA 1
ATOM 542 C C . PRO A 1 72 ? 1.876 -1.718 -14.434 1.00 83.94 72 PRO A C 1
ATOM 544 O O . PRO A 1 72 ? 1.423 -2.849 -14.638 1.00 83.94 72 PRO A O 1
ATOM 547 N N . PRO A 1 73 ? 1.698 -0.724 -15.332 1.00 79.69 73 PRO A N 1
ATOM 548 C CA . PRO A 1 73 ? 0.810 -0.824 -16.498 1.00 79.69 73 PRO A CA 1
ATOM 549 C C . PRO A 1 73 ? 1.099 -2.001 -17.430 1.00 79.69 73 PRO A C 1
ATOM 551 O O . PRO A 1 73 ? 0.177 -2.545 -18.031 1.00 79.69 73 PRO A O 1
ATOM 554 N N . GLN A 1 74 ? 2.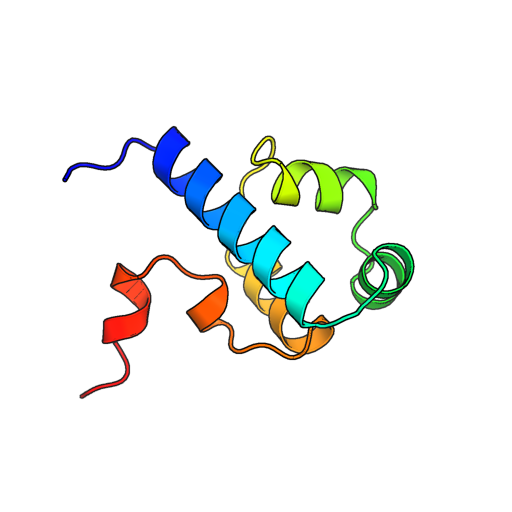360 -2.427 -17.531 1.00 79.06 74 GLN A N 1
ATOM 555 C CA . GLN A 1 74 ? 2.754 -3.568 -18.358 1.00 79.06 74 GLN A CA 1
ATOM 556 C C . GLN A 1 74 ? 2.106 -4.892 -17.921 1.00 79.06 74 GLN A C 1
ATOM 558 O O . GLN A 1 74 ? 1.962 -5.790 -18.742 1.00 79.06 74 GLN A O 1
ATOM 563 N N . PHE A 1 75 ? 1.675 -5.010 -16.661 1.00 78.50 75 PHE A N 1
ATOM 564 C CA . PHE A 1 75 ? 0.955 -6.185 -16.160 1.00 78.50 75 PHE A CA 1
ATOM 565 C C . PHE A 1 75 ? -0.567 -6.070 -16.329 1.00 78.50 75 PHE A C 1
ATOM 567 O O . PHE A 1 75 ? -1.271 -7.065 -16.191 1.00 78.50 75 PHE A O 1
ATOM 574 N N . ALA A 1 76 ? -1.087 -4.880 -16.648 1.00 71.06 76 ALA A N 1
ATOM 575 C CA . ALA A 1 76 ? -2.519 -4.659 -16.842 1.00 71.06 76 ALA A CA 1
ATOM 576 C C . ALA A 1 76 ? -3.029 -5.158 -18.207 1.00 71.06 76 ALA A C 1
ATOM 578 O O . ALA A 1 76 ? -4.214 -5.444 -18.343 1.00 71.06 76 ALA A O 1
ATOM 579 N N . GLN A 1 77 ? -2.149 -5.299 -19.206 1.00 64.19 77 GLN A N 1
ATOM 580 C CA . GLN A 1 77 ? -2.519 -5.730 -20.565 1.00 64.19 77 GLN A CA 1
ATOM 581 C C . GLN A 1 77 ? -2.736 -7.246 -20.715 1.00 64.19 77 GLN A C 1
ATOM 583 O O . GLN A 1 77 ? -3.168 -7.690 -21.772 1.00 64.19 77 GLN A O 1
ATOM 588 N N . ALA A 1 78 ? -2.484 -8.051 -19.678 1.00 53.84 78 ALA A N 1
ATOM 589 C CA . ALA A 1 78 ? -2.605 -9.510 -19.759 1.00 53.84 78 ALA A CA 1
ATOM 590 C C . ALA A 1 78 ? -4.053 -10.044 -19.669 1.00 53.84 78 ALA A C 1
ATOM 592 O O . ALA A 1 78 ? -4.256 -11.247 -19.786 1.00 53.84 78 ALA A O 1
ATOM 593 N N . VAL A 1 79 ? -5.060 -9.182 -19.468 1.00 52.56 79 VAL A N 1
ATOM 594 C CA . VAL A 1 79 ? -6.483 -9.569 -19.329 1.00 52.56 79 VAL A CA 1
ATOM 595 C C . VAL A 1 79 ? -7.296 -9.111 -20.549 1.00 52.56 79 VAL A C 1
ATOM 597 O O . VAL A 1 79 ? -8.373 -8.535 -20.432 1.00 52.56 79 VAL A O 1
ATOM 600 N N . ALA A 1 80 ? -6.734 -9.300 -21.740 1.00 45.78 80 ALA A N 1
ATOM 601 C CA . ALA A 1 80 ? -7.415 -9.105 -23.019 1.00 45.78 80 ALA A CA 1
ATOM 602 C C . ALA A 1 80 ? -6.926 -10.155 -24.033 1.00 45.78 80 ALA A C 1
ATOM 604 O O . ALA A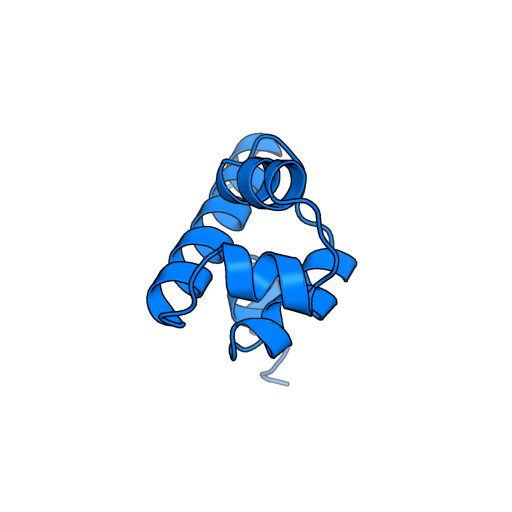 1 80 ? -6.442 -9.812 -25.110 1.00 45.78 80 ALA A O 1
ATOM 605 N N . ALA A 1 81 ? -7.002 -11.429 -23.644 1.00 39.59 81 ALA A N 1
ATOM 606 C CA . ALA A 1 81 ? -6.826 -12.586 -24.517 1.00 39.59 81 ALA A CA 1
ATOM 607 C C . ALA A 1 81 ? -7.939 -13.596 -24.231 1.00 39.59 81 ALA A C 1
ATOM 609 O O . ALA A 1 81 ? -8.208 -13.825 -23.028 1.00 39.59 81 ALA A O 1
#

Sequence (81 aa):
MNYTTQQVRTDAAKRLDDAIKESGMRIDAIVNKSGMPASTLNSKRRGFSPINFDDVALLAPIIGCSIVKLLPPQFAQAVAA

InterPro domains:
  IPR010982 Lambda repressor-like, DNA-binding domain superfamily [SSF47413] (6-71)

Secondary structure (DSSP, 8-state):
----HHHHHHHHHHHHHHHHHHHT--HHHHHHHH---HHHHHHHHTTSSPPPHHHHHHHHHHTT--HHHHS-GGGGGGS--

Organism: NCBI:txid2172043